Protein AF-A0A1H7RNA9-F1 (afdb_monomer)

Secondary structure (DSSP, 8-state):
-----HHHHHHHHT-HHHHHHHHHHHHHHHHHHHHHHHHHHHHHHHHHTEEEETTTEEEE-HHHIIIIITTS---

Structure (mmC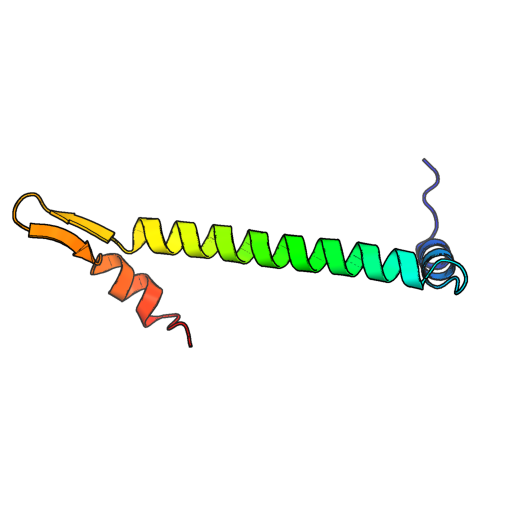IF, N/CA/C/O backbone):
data_AF-A0A1H7RNA9-F1
#
_entry.id   AF-A0A1H7RNA9-F1
#
loop_
_atom_site.group_PDB
_atom_site.id
_atom_site.type_symbol
_atom_site.label_atom_id
_atom_site.label_alt_id
_atom_site.label_comp_id
_atom_site.label_asym_id
_atom_site.label_entity_id
_atom_site.label_seq_id
_atom_site.pdbx_PDB_ins_code
_atom_site.Cartn_x
_atom_site.Cartn_y
_atom_site.Cartn_z
_atom_site.occupancy
_atom_site.B_iso_or_equiv
_atom_site.auth_seq_id
_atom_site.auth_comp_id
_atom_site.auth_asym_id
_atom_site.auth_atom_id
_atom_site.pdbx_PDB_model_num
ATOM 1 N N . MET A 1 1 ? -9.113 -10.693 -32.067 1.00 44.78 1 MET A N 1
ATOM 2 C CA . MET A 1 1 ? -8.059 -10.135 -31.194 1.00 44.78 1 MET A CA 1
ATOM 3 C C . MET A 1 1 ? -6.866 -11.056 -31.337 1.00 44.78 1 MET A C 1
ATOM 5 O O . MET A 1 1 ? -7.023 -12.236 -31.062 1.00 44.78 1 MET A O 1
ATOM 9 N N . SER A 1 2 ? -5.760 -10.569 -31.903 1.00 53.84 2 SER A N 1
ATOM 10 C CA . SER A 1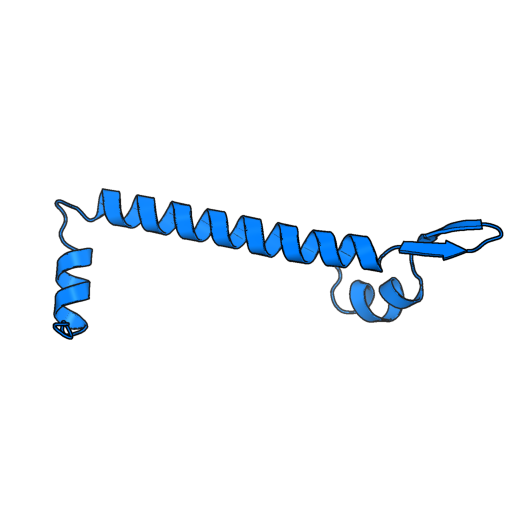 2 ? -4.538 -11.364 -32.069 1.00 53.84 2 SER A CA 1
ATOM 11 C C . SER A 1 2 ? -4.036 -11.766 -30.686 1.00 53.84 2 SER A C 1
ATOM 13 O O . SER A 1 2 ? -3.751 -10.888 -29.874 1.00 53.84 2 SER A O 1
ATOM 15 N N . SER A 1 3 ? -3.999 -13.064 -30.389 1.00 62.47 3 SER A N 1
ATOM 16 C CA . SER A 1 3 ? -3.296 -13.587 -29.222 1.00 62.47 3 SER A CA 1
ATOM 17 C C . SER A 1 3 ? -1.803 -13.473 -29.514 1.00 62.47 3 SER A C 1
ATOM 19 O O . SER A 1 3 ? -1.222 -14.386 -30.094 1.00 62.47 3 SER A O 1
ATOM 21 N N . GLU A 1 4 ? -1.211 -12.315 -29.217 1.00 70.88 4 GLU A N 1
ATOM 22 C CA . GLU A 1 4 ? 0.243 -12.167 -29.280 1.00 70.88 4 GLU A CA 1
ATOM 23 C C . GLU A 1 4 ? 0.880 -13.243 -28.400 1.00 70.88 4 GLU A C 1
ATOM 25 O O . GLU A 1 4 ? 0.458 -13.450 -27.255 1.00 70.88 4 GLU A O 1
ATOM 30 N N . GLU A 1 5 ? 1.860 -13.964 -28.946 1.00 82.31 5 GLU A N 1
ATOM 31 C CA . GLU A 1 5 ? 2.589 -14.943 -28.156 1.00 82.31 5 GLU A CA 1
ATOM 32 C C . GLU A 1 5 ? 3.293 -14.222 -26.996 1.00 82.31 5 GLU A C 1
ATOM 34 O O . GLU A 1 5 ? 3.826 -13.124 -27.188 1.00 82.31 5 GLU A O 1
ATOM 39 N N . PRO A 1 6 ? 3.335 -14.810 -25.784 1.00 81.56 6 PRO A N 1
ATOM 40 C CA . PRO A 1 6 ? 3.936 -14.164 -24.616 1.00 81.56 6 PRO A CA 1
ATOM 41 C C . PRO A 1 6 ? 5.351 -13.632 -24.877 1.00 81.56 6 PRO A C 1
ATOM 43 O O . PRO A 1 6 ? 5.725 -12.582 -24.360 1.00 81.56 6 PRO A O 1
ATOM 46 N N . HIS A 1 7 ? 6.119 -14.333 -25.712 1.00 84.56 7 HIS A N 1
ATOM 47 C CA . HIS A 1 7 ? 7.453 -13.934 -26.147 1.00 84.56 7 HIS A CA 1
ATOM 48 C C . HIS A 1 7 ? 7.478 -12.548 -26.817 1.00 84.56 7 HIS A C 1
ATOM 50 O O . HIS A 1 7 ? 8.303 -11.701 -26.465 1.00 84.56 7 HIS A O 1
ATOM 56 N N . ASP A 1 8 ? 6.541 -12.279 -27.722 1.00 87.19 8 ASP A N 1
ATOM 57 C CA . ASP A 1 8 ? 6.503 -11.038 -28.497 1.00 87.19 8 ASP A CA 1
ATOM 58 C C . ASP A 1 8 ? 6.052 -9.851 -27.638 1.00 87.19 8 ASP A C 1
ATOM 60 O O . ASP A 1 8 ? 6.564 -8.735 -27.777 1.00 87.19 8 ASP A O 1
ATOM 64 N N . VAL A 1 9 ? 5.168 -10.103 -26.666 1.00 85.12 9 VAL A N 1
ATOM 65 C CA . VAL A 1 9 ? 4.775 -9.117 -25.647 1.00 85.12 9 VAL A CA 1
ATOM 66 C C . VAL A 1 9 ? 5.984 -8.701 -24.808 1.00 85.12 9 VAL A C 1
ATOM 68 O O . VAL A 1 9 ? 6.211 -7.505 -24.592 1.00 85.12 9 VAL A O 1
ATOM 71 N N . TRP A 1 10 ? 6.791 -9.671 -24.367 1.00 84.06 10 TRP A N 1
ATOM 72 C CA . TRP A 1 10 ? 8.004 -9.405 -23.593 1.00 84.06 10 TRP A CA 1
ATOM 73 C C . TRP A 1 10 ? 9.055 -8.650 -24.406 1.00 84.06 10 TRP A C 1
ATOM 75 O O . TRP A 1 10 ? 9.596 -7.659 -23.910 1.00 84.06 10 TRP A O 1
ATOM 85 N N . LEU A 1 11 ? 9.299 -9.033 -25.662 1.00 84.62 11 LEU A N 1
ATOM 86 C CA . LEU A 1 11 ? 10.213 -8.304 -26.549 1.00 84.62 11 LEU A CA 1
ATOM 87 C C . LEU A 1 11 ? 9.768 -6.854 -26.763 1.00 84.62 11 LEU A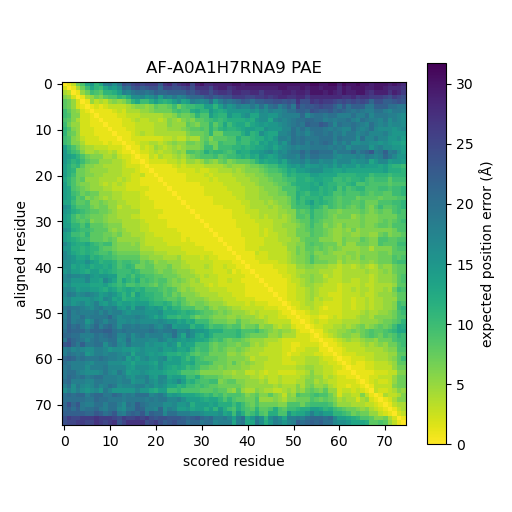 C 1
ATOM 89 O O . LEU A 1 11 ? 10.573 -5.925 -26.658 1.00 84.62 11 LEU A O 1
ATOM 93 N N . ASN A 1 12 ? 8.473 -6.639 -26.990 1.00 85.19 12 ASN A N 1
ATOM 94 C CA . ASN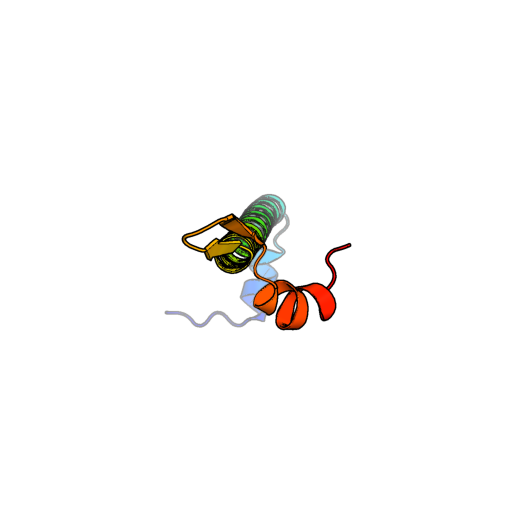 A 1 12 ? 7.917 -5.300 -27.118 1.00 85.19 12 ASN A CA 1
ATOM 95 C C . ASN A 1 12 ? 8.055 -4.503 -25.820 1.00 85.19 12 ASN A C 1
ATOM 97 O O . ASN A 1 12 ? 8.358 -3.306 -25.861 1.00 85.19 12 ASN A O 1
ATOM 101 N N . PHE A 1 13 ? 7.814 -5.118 -24.662 1.00 81.94 13 PHE A N 1
ATOM 102 C CA . PHE A 1 13 ? 7.976 -4.471 -23.362 1.00 81.94 13 PHE A CA 1
ATOM 103 C C . PHE A 1 13 ? 9.427 -4.043 -23.105 1.00 81.94 13 PHE A C 1
ATOM 105 O O . PHE A 1 13 ? 9.657 -2.898 -22.711 1.00 81.94 13 PHE A O 1
ATOM 112 N N . LEU A 1 14 ? 10.385 -4.923 -23.401 1.00 84.19 14 LEU A N 1
ATOM 113 C CA . LEU A 1 14 ? 11.821 -4.705 -23.209 1.00 84.19 14 LEU A CA 1
ATOM 114 C C . LEU A 1 14 ? 12.462 -3.812 -24.279 1.00 84.19 14 LEU A C 1
ATOM 116 O O . LEU A 1 14 ? 13.651 -3.514 -24.184 1.00 84.19 14 LEU A O 1
ATOM 120 N N . ASN A 1 15 ? 11.701 -3.349 -25.277 1.00 89.06 15 ASN A N 1
ATOM 121 C CA . ASN A 1 15 ? 12.209 -2.422 -26.282 1.00 89.06 15 ASN A CA 1
ATOM 122 C C . ASN A 1 15 ? 12.775 -1.156 -25.600 1.00 89.06 15 ASN A C 1
ATOM 124 O O . ASN A 1 15 ? 12.003 -0.374 -25.028 1.00 89.06 15 ASN A O 1
ATOM 128 N N . PRO A 1 16 ? 14.091 -0.895 -25.705 1.00 83.06 16 PRO A N 1
ATOM 129 C CA . PRO A 1 16 ? 14.760 0.167 -24.957 1.00 83.06 16 PRO A CA 1
ATOM 130 C C . PRO A 1 16 ? 14.229 1.568 -25.285 1.00 83.06 16 PRO A C 1
ATOM 132 O O . PRO A 1 16 ? 14.262 2.444 -24.423 1.00 83.06 16 PRO A O 1
ATOM 135 N N . LEU A 1 17 ? 13.670 1.775 -26.484 1.00 86.94 17 LEU A N 1
ATOM 136 C CA . LEU A 1 17 ? 13.082 3.056 -26.892 1.00 86.94 17 LEU A CA 1
ATOM 137 C C . LEU A 1 17 ? 11.855 3.436 -26.047 1.00 86.94 17 LEU A C 1
ATOM 139 O O . LEU A 1 17 ? 11.599 4.618 -25.828 1.00 86.94 17 LEU A O 1
ATOM 143 N N . GLY A 1 18 ? 11.099 2.444 -25.565 1.00 85.75 18 GLY A N 1
ATOM 144 C CA . GLY A 1 18 ? 9.865 2.646 -24.797 1.00 85.75 18 GLY A CA 1
ATOM 145 C C . GLY A 1 18 ? 9.907 2.110 -23.364 1.00 85.75 18 GLY A C 1
ATOM 146 O O . GLY A 1 18 ? 9.014 2.423 -22.574 1.00 85.75 18 GLY A O 1
ATOM 147 N N . MET A 1 19 ? 10.926 1.323 -23.009 1.00 88.81 19 MET A N 1
ATOM 148 C CA . MET A 1 19 ? 10.999 0.590 -21.743 1.00 88.81 19 MET A CA 1
ATOM 149 C C . MET A 1 19 ? 10.903 1.516 -20.530 1.00 88.81 19 MET A C 1
ATOM 151 O O . MET A 1 19 ? 10.131 1.238 -19.618 1.00 88.81 19 MET A O 1
ATOM 155 N N . LYS A 1 20 ? 11.593 2.667 -20.539 1.00 88.69 20 LYS A N 1
ATOM 156 C CA . LYS A 1 20 ? 11.525 3.639 -19.433 1.00 88.69 20 LYS A CA 1
ATOM 157 C C . LYS A 1 20 ? 10.091 4.102 -19.164 1.00 88.69 20 LYS A C 1
ATOM 159 O O . LYS A 1 20 ? 9.643 4.064 -18.026 1.00 88.69 20 LYS A O 1
ATOM 164 N N . GLN A 1 21 ? 9.355 4.496 -20.204 1.00 89.88 21 GLN A N 1
ATOM 165 C CA . GLN A 1 21 ? 7.966 4.944 -20.053 1.00 89.88 21 GLN A CA 1
ATOM 166 C C . GLN A 1 21 ? 7.049 3.813 -19.577 1.00 89.88 21 GLN A C 1
ATOM 168 O O . GLN A 1 21 ? 6.165 4.049 -18.754 1.00 89.88 21 GLN A O 1
ATOM 173 N N . LYS A 1 22 ? 7.255 2.588 -20.075 1.00 88.69 22 LYS A N 1
ATOM 174 C CA . LYS A 1 22 ? 6.489 1.408 -19.652 1.00 88.69 22 LYS A CA 1
ATOM 175 C C . LYS A 1 22 ? 6.746 1.071 -18.183 1.00 88.69 22 LYS A C 1
ATOM 177 O O . LYS A 1 22 ? 5.786 0.867 -17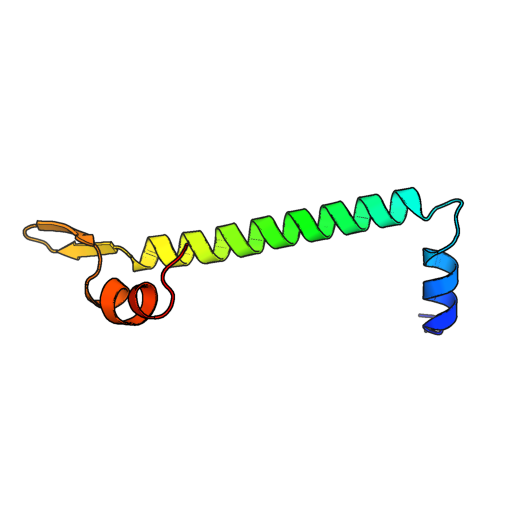.447 1.00 88.69 22 LYS A O 1
ATOM 182 N N . LEU A 1 23 ? 8.004 1.109 -17.746 1.00 90.88 23 LEU A N 1
ATOM 183 C CA . LEU A 1 23 ? 8.385 0.913 -16.347 1.00 90.88 23 LEU A CA 1
ATOM 184 C C . LEU A 1 23 ? 7.805 2.000 -15.442 1.00 90.88 23 LEU A C 1
ATOM 186 O O . LEU A 1 23 ? 7.243 1.668 -14.409 1.00 90.88 23 LEU A O 1
ATOM 190 N N . THR A 1 24 ? 7.854 3.275 -15.843 1.00 92.56 24 THR A N 1
ATOM 191 C CA . THR A 1 24 ? 7.239 4.367 -15.067 1.00 92.56 24 THR A CA 1
ATOM 192 C C . THR A 1 24 ? 5.724 4.197 -14.925 1.00 92.56 24 THR A C 1
ATOM 194 O O . THR A 1 24 ? 5.165 4.451 -13.860 1.00 92.56 24 THR A O 1
ATOM 197 N N . LYS A 1 25 ? 5.034 3.750 -15.981 1.00 91.75 25 LYS A N 1
ATOM 198 C CA . LYS A 1 25 ? 3.594 3.458 -15.907 1.00 91.75 25 LYS A CA 1
ATOM 199 C C . LYS A 1 25 ? 3.307 2.279 -14.979 1.00 91.75 25 LYS A C 1
ATOM 201 O O . LYS A 1 25 ? 2.403 2.372 -14.156 1.00 91.75 25 LYS A O 1
ATOM 206 N N . ALA A 1 26 ? 4.085 1.202 -15.094 1.00 92.38 26 ALA A N 1
ATOM 207 C CA . ALA A 1 26 ? 3.953 0.034 -14.231 1.00 92.38 26 ALA A CA 1
ATOM 208 C C . ALA A 1 26 ? 4.207 0.391 -12.759 1.00 92.38 26 ALA A C 1
ATOM 210 O O . ALA A 1 26 ? 3.409 0.022 -11.906 1.00 92.38 26 ALA A O 1
ATOM 211 N N . SER A 1 27 ? 5.249 1.175 -12.463 1.00 95.62 27 SER A N 1
ATOM 212 C CA . SER A 1 27 ? 5.548 1.602 -11.094 1.00 95.62 27 SER A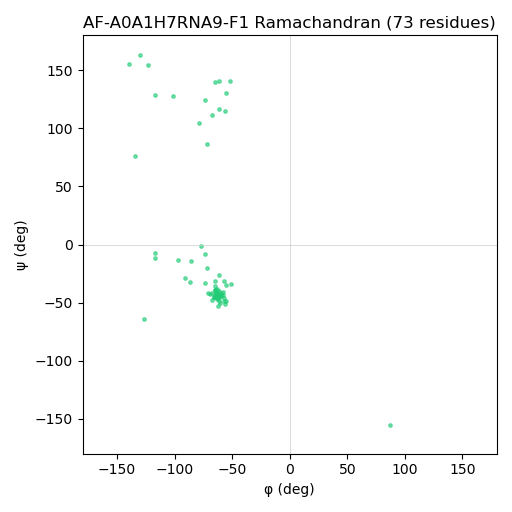 CA 1
ATOM 213 C C . SER A 1 27 ? 4.443 2.475 -10.508 1.00 95.62 27 SER A C 1
ATOM 215 O O . SER A 1 27 ? 4.096 2.307 -9.348 1.00 95.62 27 SER A O 1
ATOM 217 N N . LEU A 1 28 ? 3.864 3.384 -11.304 1.00 96.00 28 LEU A N 1
ATOM 218 C CA . LEU A 1 28 ? 2.751 4.216 -10.846 1.00 96.00 28 LEU A CA 1
ATOM 219 C C . LEU A 1 28 ? 1.513 3.370 -10.531 1.00 96.00 28 LEU A C 1
ATOM 221 O O . LEU A 1 28 ? 0.852 3.606 -9.526 1.00 96.00 28 LEU A O 1
ATOM 225 N N . PHE A 1 29 ? 1.213 2.385 -11.380 1.00 96.00 29 PHE A N 1
ATOM 226 C CA . PHE A 1 29 ? 0.106 1.464 -11.146 1.00 96.00 29 PHE A CA 1
ATOM 227 C C . PHE A 1 29 ? 0.316 0.635 -9.875 1.00 96.00 29 PHE A C 1
ATOM 229 O O . PHE A 1 29 ? -0.597 0.547 -9.063 1.00 96.00 29 PHE A O 1
ATOM 236 N N . ILE A 1 30 ? 1.513 0.070 -9.688 1.00 96.19 30 ILE A N 1
ATOM 237 C CA . ILE A 1 30 ? 1.854 -0.719 -8.497 1.00 96.19 30 ILE A CA 1
ATOM 238 C C . ILE A 1 30 ? 1.724 0.142 -7.241 1.00 96.19 30 ILE A C 1
ATOM 240 O O . ILE A 1 30 ? 0.993 -0.237 -6.335 1.00 96.19 30 ILE A O 1
ATOM 244 N N . ALA A 1 31 ? 2.328 1.332 -7.229 1.00 96.50 31 ALA A N 1
ATOM 245 C CA . ALA A 1 31 ? 2.248 2.235 -6.084 1.00 96.50 31 ALA A CA 1
ATOM 246 C C . ALA A 1 31 ? 0.797 2.630 -5.760 1.00 96.50 31 ALA A C 1
ATOM 248 O O . ALA A 1 31 ? 0.392 2.606 -4.604 1.00 96.50 31 ALA A O 1
ATOM 249 N N . ALA A 1 32 ? -0.013 2.952 -6.774 1.00 95.31 32 ALA A N 1
ATOM 250 C CA . ALA A 1 32 ? -1.424 3.274 -6.570 1.00 95.31 32 ALA A CA 1
ATOM 251 C C . ALA A 1 32 ? -2.225 2.079 -6.029 1.00 95.31 32 ALA A C 1
ATOM 253 O O . ALA A 1 32 ? -3.096 2.262 -5.181 1.00 95.31 32 ALA A O 1
ATOM 254 N N . TYR A 1 33 ? -1.938 0.869 -6.513 1.00 95.12 33 TYR A N 1
ATOM 255 C CA . TYR A 1 33 ? -2.572 -0.351 -6.025 1.00 95.12 33 TYR A CA 1
ATOM 256 C C . TYR A 1 33 ? -2.194 -0.643 -4.570 1.00 95.12 33 TYR A C 1
ATOM 258 O O . TYR A 1 33 ? -3.082 -0.929 -3.775 1.00 95.12 33 TYR A O 1
ATOM 266 N N . GLU A 1 34 ? -0.913 -0.530 -4.216 1.00 94.25 34 GLU A N 1
ATOM 267 C CA . GLU A 1 34 ? -0.430 -0.720 -2.844 1.00 94.25 34 GLU A CA 1
ATOM 268 C C . GLU A 1 34 ? -1.067 0.301 -1.898 1.00 94.25 34 GLU A C 1
ATOM 270 O O . GLU A 1 34 ? -1.691 -0.091 -0.919 1.00 94.25 34 GLU A O 1
ATOM 275 N N . MET A 1 35 ? -1.059 1.590 -2.260 1.00 93.88 35 MET A N 1
ATOM 276 C CA . MET A 1 35 ? -1.731 2.634 -1.476 1.00 93.88 35 MET A CA 1
ATOM 277 C C . MET A 1 35 ? -3.229 2.364 -1.295 1.00 93.88 35 MET A C 1
ATOM 279 O O . MET A 1 35 ? -3.780 2.608 -0.225 1.00 93.88 35 MET A O 1
ATOM 283 N N . PHE A 1 36 ? -3.908 1.885 -2.340 1.00 92.12 36 PHE A N 1
ATOM 284 C CA . PHE A 1 36 ? -5.330 1.562 -2.265 1.00 92.12 36 PHE A CA 1
ATOM 285 C C . PHE A 1 36 ? -5.600 0.334 -1.389 1.00 92.12 36 PHE A C 1
ATOM 287 O O . PHE A 1 36 ? -6.566 0.328 -0.621 1.00 92.12 36 PHE A O 1
ATOM 294 N N . ALA A 1 37 ? -4.776 -0.706 -1.517 1.00 90.44 37 ALA A N 1
ATOM 295 C CA . ALA A 1 37 ? -4.878 -1.909 -0.706 1.00 90.44 37 ALA A CA 1
ATOM 296 C C . ALA A 1 37 ? -4.653 -1.579 0.774 1.00 90.44 37 ALA A C 1
ATOM 298 O O . ALA A 1 37 ? -5.468 -1.981 1.607 1.00 90.44 37 ALA A O 1
ATOM 299 N N . ASP A 1 38 ? -3.629 -0.780 1.074 1.00 90.19 38 ASP A N 1
ATOM 300 C CA . ASP A 1 38 ? -3.320 -0.320 2.424 1.00 90.19 38 ASP A CA 1
ATOM 301 C C . ASP A 1 38 ? -4.469 0.522 2.997 1.00 90.19 38 ASP A C 1
ATOM 303 O O . ASP A 1 38 ? -5.012 0.154 4.038 1.00 90.19 38 ASP A O 1
ATOM 307 N N . ASP A 1 39 ? -4.944 1.561 2.293 1.00 92.75 39 ASP A N 1
ATOM 308 C CA . ASP A 1 39 ? -6.061 2.401 2.774 1.00 92.75 39 ASP A CA 1
ATOM 309 C C . ASP A 1 39 ? -7.345 1.587 2.990 1.00 92.75 39 ASP A C 1
ATOM 311 O O . ASP A 1 39 ? -8.038 1.751 3.997 1.00 92.75 39 ASP A O 1
ATOM 315 N N . THR A 1 40 ? -7.661 0.664 2.077 1.00 91.19 40 THR A N 1
ATOM 316 C CA . THR A 1 40 ? -8.858 -0.179 2.198 1.00 91.19 40 THR A CA 1
ATOM 317 C C . THR A 1 40 ? -8.774 -1.074 3.432 1.00 91.19 40 THR A C 1
ATOM 319 O O . THR A 1 40 ? -9.743 -1.180 4.192 1.00 91.19 40 THR A O 1
ATOM 322 N N . VAL A 1 41 ? -7.624 -1.715 3.649 1.00 87.69 41 VAL A N 1
ATOM 323 C CA . VAL A 1 41 ? -7.410 -2.595 4.800 1.00 87.69 41 VAL A CA 1
ATOM 324 C C . VAL A 1 41 ? -7.398 -1.788 6.095 1.00 87.69 41 VAL A C 1
ATOM 326 O O . VAL A 1 41 ? -8.109 -2.150 7.033 1.00 87.69 41 VAL A O 1
ATOM 329 N N . GLU A 1 42 ? -6.658 -0.683 6.159 1.00 86.81 42 GLU A N 1
ATOM 330 C CA . GLU A 1 42 ? -6.575 0.172 7.345 1.00 86.81 42 GLU A CA 1
ATOM 331 C C . GLU A 1 42 ? -7.930 0.766 7.723 1.00 86.81 42 GLU A C 1
ATOM 333 O O . GLU A 1 42 ? -8.310 0.743 8.896 1.00 86.81 42 GLU A O 1
ATOM 338 N N . ARG A 1 43 ? -8.717 1.218 6.743 1.00 88.38 43 ARG A N 1
ATOM 339 C CA . ARG A 1 43 ? -10.064 1.743 6.981 1.00 88.38 43 ARG A CA 1
ATOM 340 C C . ARG A 1 43 ? -11.000 0.682 7.551 1.00 88.38 43 ARG A C 1
ATOM 342 O O . ARG A 1 43 ? -11.759 0.976 8.476 1.00 88.38 43 ARG A O 1
ATOM 349 N N . LEU A 1 44 ? -10.955 -0.544 7.029 1.00 87.62 44 LEU A N 1
ATOM 350 C CA . LEU A 1 44 ? -11.738 -1.655 7.577 1.00 87.62 44 LEU A CA 1
ATOM 351 C C . LEU A 1 44 ? -11.285 -1.995 9.000 1.00 87.62 44 LEU A C 1
ATOM 353 O O . LEU A 1 44 ? -12.126 -2.130 9.889 1.00 87.62 44 LEU A O 1
ATOM 357 N N . LYS A 1 45 ? -9.970 -2.071 9.236 1.00 87.12 45 LYS A N 1
ATOM 358 C CA . LYS A 1 45 ? -9.396 -2.283 10.571 1.00 87.12 45 LYS A CA 1
ATOM 359 C C . LYS A 1 45 ? -9.887 -1.212 11.554 1.00 87.12 45 LYS A C 1
ATOM 361 O O . LYS A 1 45 ? -10.390 -1.566 12.615 1.00 87.12 45 LYS A O 1
ATOM 366 N N . ALA A 1 46 ? -9.829 0.065 11.176 1.00 86.25 46 ALA A N 1
ATOM 367 C CA . ALA A 1 46 ? -10.284 1.190 11.996 1.00 86.25 46 ALA A CA 1
ATOM 368 C C . ALA A 1 46 ? -11.793 1.151 12.291 1.00 86.25 46 ALA A C 1
ATOM 370 O O . ALA A 1 46 ? -12.228 1.471 13.398 1.00 86.25 46 ALA A O 1
ATOM 371 N N . PHE A 1 47 ? -12.606 0.736 11.316 1.00 87.38 47 PHE A N 1
ATOM 372 C CA . PHE A 1 47 ? -14.048 0.594 11.510 1.00 87.38 47 PHE A CA 1
ATOM 373 C C . PHE A 1 47 ? -14.377 -0.471 12.565 1.00 87.38 47 PHE A C 1
ATOM 375 O O . PHE A 1 47 ? -15.204 -0.236 13.442 1.00 87.38 47 PHE A O 1
ATOM 382 N N . PHE A 1 48 ? -13.711 -1.628 12.515 1.00 89.12 48 PHE A N 1
ATOM 383 C CA . PHE A 1 48 ? -13.970 -2.734 13.444 1.00 89.12 48 PHE A CA 1
ATOM 384 C C . PHE A 1 48 ? -13.203 -2.640 14.769 1.00 89.12 48 PHE A C 1
ATOM 386 O O . PHE A 1 48 ? -13.552 -3.342 15.722 1.00 89.12 48 PHE A O 1
ATOM 393 N N . SER A 1 49 ? -12.184 -1.782 14.859 1.00 90.38 49 SER A N 1
ATOM 394 C CA . SER A 1 49 ? -11.393 -1.605 16.079 1.00 90.38 49 SER A CA 1
ATOM 395 C C . SER A 1 49 ? -12.124 -0.838 17.175 1.00 90.38 49 SER A C 1
ATOM 397 O O . SER A 1 49 ? -11.626 -0.781 18.297 1.00 90.38 49 SER A O 1
ATOM 399 N N . THR A 1 50 ? -13.297 -0.271 16.888 1.00 91.81 50 THR A N 1
ATOM 400 C CA . THR A 1 50 ? -14.110 0.454 17.869 1.00 91.81 50 THR A CA 1
ATOM 401 C C . THR A 1 50 ? -15.516 -0.130 17.984 1.00 91.81 50 THR A C 1
ATOM 403 O O . THR A 1 50 ? -16.026 -0.774 17.070 1.00 91.81 50 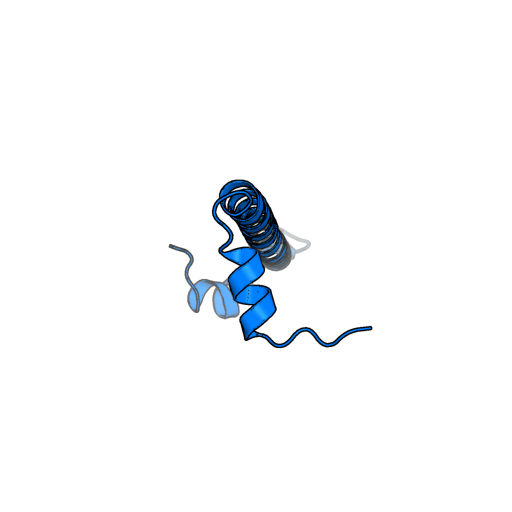THR A O 1
ATOM 406 N N . THR A 1 51 ? -16.137 0.058 19.142 1.00 91.50 51 THR A N 1
ATOM 407 C CA . THR A 1 51 ? -17.520 -0.330 19.426 1.00 91.50 51 THR A CA 1
ATOM 408 C C . THR A 1 51 ? -18.201 0.763 20.241 1.00 91.50 51 THR A C 1
ATOM 410 O O . THR A 1 51 ? -17.533 1.538 20.924 1.00 91.50 51 THR A O 1
ATOM 413 N N . TRP A 1 52 ? -19.527 0.845 20.171 1.00 90.94 52 TRP A N 1
ATOM 414 C CA . TRP A 1 52 ? -20.309 1.793 20.962 1.00 90.94 52 TRP A CA 1
ATOM 415 C C . TRP A 1 52 ? -20.952 1.099 22.166 1.00 90.94 52 TRP A C 1
ATOM 417 O O . TRP A 1 52 ? -21.673 0.113 22.003 1.00 90.94 52 TRP A O 1
ATOM 427 N N . GLU A 1 53 ? -20.739 1.651 23.361 1.00 90.88 53 GLU A N 1
ATOM 428 C CA . GLU A 1 53 ? -21.427 1.270 24.597 1.00 90.88 53 GLU A CA 1
ATOM 429 C C . GLU A 1 53 ? -22.231 2.461 25.128 1.00 90.88 53 GLU A C 1
ATOM 431 O O . GLU A 1 53 ? -21.691 3.551 25.304 1.00 90.88 53 GLU A O 1
ATOM 436 N N . ALA A 1 54 ? -23.518 2.262 25.430 1.00 90.50 54 ALA A N 1
ATOM 437 C CA . ALA A 1 54 ? -24.416 3.351 25.832 1.00 90.50 54 ALA A CA 1
ATOM 438 C C . ALA A 1 54 ? -23.938 4.135 27.072 1.00 90.50 54 ALA A C 1
ATOM 440 O O . ALA A 1 54 ? -24.195 5.331 27.170 1.00 90.50 54 ALA A O 1
ATOM 441 N N . GLU A 1 55 ? -23.236 3.477 28.000 1.00 92.50 55 GLU A N 1
ATOM 442 C CA . GLU A 1 55 ? -22.737 4.092 29.238 1.00 92.50 55 GLU A CA 1
ATOM 443 C C . GLU A 1 55 ? -21.372 4.771 29.081 1.00 92.50 55 GLU A C 1
ATOM 445 O O . GLU A 1 55 ? -21.090 5.751 29.767 1.00 92.50 55 GLU A O 1
ATOM 450 N N . LYS A 1 56 ? -20.509 4.250 28.203 1.00 89.81 56 LYS A N 1
ATOM 451 C CA . LYS A 1 56 ? -19.090 4.646 28.145 1.00 89.81 56 LYS A CA 1
ATOM 452 C C . LYS A 1 56 ? -18.668 5.306 26.844 1.00 89.81 56 LYS A C 1
ATOM 454 O O . LYS A 1 56 ? -17.544 5.793 26.721 1.00 89.81 56 LYS A O 1
ATOM 459 N N . GLY A 1 57 ? -19.554 5.312 25.869 1.00 91.75 57 GLY A N 1
ATOM 460 C CA . GLY A 1 57 ? -19.311 5.914 24.590 1.00 91.75 57 GLY A CA 1
ATOM 461 C C . GLY A 1 57 ? -18.621 4.998 23.577 1.00 91.75 57 GLY A C 1
ATOM 462 O O . GLY A 1 57 ? -18.725 3.774 23.646 1.00 91.75 57 GLY A O 1
ATOM 463 N N . TRP A 1 58 ? -17.925 5.604 22.608 1.00 90.62 58 TRP A N 1
ATOM 464 C CA . TRP A 1 58 ? -17.104 4.878 21.640 1.00 90.62 58 TRP A CA 1
ATOM 465 C C . TRP A 1 58 ? -15.851 4.401 22.362 1.00 90.62 58 TRP A C 1
ATOM 467 O O . TRP A 1 58 ? -15.137 5.202 22.964 1.00 90.62 58 TRP A O 1
ATOM 477 N N . GLN A 1 59 ? -15.607 3.100 22.320 1.00 91.81 59 GLN A N 1
ATOM 478 C CA . GLN A 1 59 ? -14.507 2.434 23.009 1.00 91.81 59 GLN A CA 1
ATOM 479 C C . GLN A 1 59 ? -13.756 1.543 22.019 1.00 91.81 59 GLN A C 1
ATOM 481 O O . GLN A 1 59 ? -14.279 1.212 20.952 1.00 91.81 59 GLN A O 1
ATOM 486 N N . GLU A 1 60 ? -12.539 1.124 22.365 1.00 88.44 60 GLU A N 1
ATOM 487 C CA . GLU A 1 60 ? -11.870 0.068 21.607 1.00 88.44 60 GLU A CA 1
ATOM 488 C C . GLU A 1 60 ? -12.628 -1.260 21.743 1.00 88.44 60 GLU A C 1
ATOM 490 O O . GLU A 1 60 ? -13.104 -1.632 22.813 1.00 88.44 60 GLU A O 1
ATOM 495 N N . SER A 1 61 ? -12.732 -1.998 20.643 1.00 88.88 61 SER A N 1
ATOM 496 C CA . SER A 1 61 ? -13.407 -3.292 20.610 1.00 88.88 61 SER A CA 1
ATOM 497 C C . SER A 1 61 ? -12.504 -4.387 21.186 1.00 88.88 61 SER A C 1
ATOM 499 O O . SER A 1 61 ? -11.601 -4.874 20.505 1.00 88.88 61 SER A O 1
ATOM 501 N N . GLU A 1 62 ? -12.769 -4.847 22.414 1.00 88.25 62 GLU A N 1
ATOM 502 C CA . GLU A 1 62 ? -12.041 -5.977 23.032 1.00 88.25 62 GLU A CA 1
ATOM 503 C C . GLU A 1 62 ? -12.080 -7.246 22.160 1.00 88.25 62 GLU A C 1
ATOM 505 O O . GLU A 1 62 ? -11.109 -8.007 22.066 1.00 88.25 62 GLU A O 1
ATOM 510 N N . ARG A 1 63 ? -13.199 -7.460 21.457 1.00 85.94 63 ARG A N 1
ATOM 511 C CA . ARG A 1 63 ? -13.359 -8.571 20.513 1.00 85.94 63 ARG A CA 1
ATOM 512 C C . ARG A 1 63 ? -12.409 -8.445 19.322 1.00 85.94 63 ARG A C 1
ATOM 514 O O . ARG A 1 63 ? -11.884 -9.457 18.863 1.00 85.94 63 ARG A O 1
ATOM 521 N N . TYR A 1 64 ? -12.199 -7.237 18.812 1.00 85.06 64 TYR A N 1
ATOM 522 C CA . TYR A 1 64 ? -11.247 -6.991 17.732 1.00 85.06 64 TYR A CA 1
ATOM 523 C C . TYR A 1 64 ? -9.799 -7.135 18.220 1.00 85.06 64 TYR A C 1
ATOM 525 O O . TYR A 1 64 ? -8.987 -7.777 17.555 1.00 85.06 64 TYR A O 1
ATOM 533 N N . GLN A 1 65 ? -9.487 -6.617 19.413 1.00 84.19 65 GLN A N 1
ATOM 534 C CA . GLN A 1 65 ? -8.164 -6.758 20.031 1.00 84.19 65 GLN A CA 1
ATOM 535 C C . GLN A 1 65 ? -7.769 -8.239 20.175 1.00 84.19 65 GLN A C 1
ATOM 537 O O . GLN A 1 65 ? -6.714 -8.657 19.700 1.00 84.19 65 GLN A O 1
ATOM 542 N N . SER A 1 66 ? -8.657 -9.053 20.754 1.00 86.94 66 SER A N 1
ATOM 543 C CA . SER A 1 66 ? -8.411 -10.480 21.010 1.00 86.94 66 SER A CA 1
ATOM 544 C C . SER A 1 66 ? -8.310 -11.340 19.749 1.00 86.94 66 SER A C 1
ATOM 546 O O . SER A 1 66 ? -7.440 -12.205 19.684 1.00 86.94 66 SER A O 1
ATOM 548 N N . ASN A 1 67 ? -9.176 -11.117 18.757 1.00 84.75 67 ASN A N 1
ATOM 549 C CA . ASN A 1 67 ? -9.291 -12.006 17.594 1.00 84.75 67 ASN A CA 1
ATOM 550 C C . ASN A 1 67 ? -8.517 -11.536 16.360 1.00 84.75 67 ASN A C 1
ATOM 552 O O . ASN A 1 67 ? -8.401 -12.301 15.408 1.00 84.75 67 ASN A O 1
ATOM 556 N N . VAL A 1 68 ? -8.050 -10.286 16.332 1.00 83.69 68 VAL A N 1
ATOM 557 C CA . VAL A 1 68 ? -7.371 -9.714 15.162 1.00 83.69 68 VAL A CA 1
ATOM 558 C C . VAL A 1 68 ? -6.016 -9.144 15.562 1.00 83.69 68 VAL A C 1
ATOM 560 O O . VAL A 1 68 ? -4.990 -9.680 15.150 1.00 83.69 68 VAL A O 1
ATO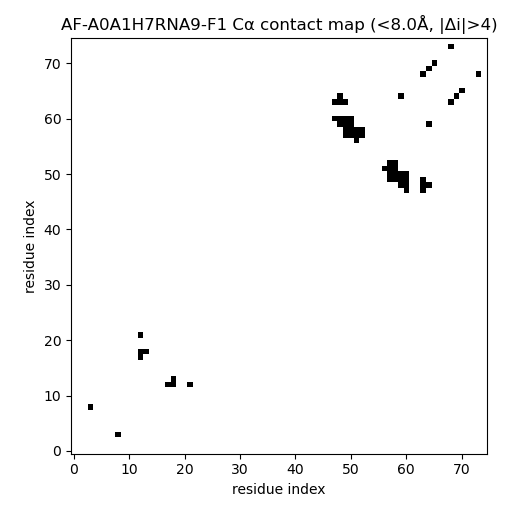M 563 N N . ARG A 1 69 ? -5.980 -8.107 16.409 1.00 76.88 69 ARG A N 1
ATOM 564 C CA . ARG A 1 69 ? -4.726 -7.387 16.707 1.00 76.88 69 ARG A CA 1
ATOM 565 C C . ARG A 1 69 ? -3.689 -8.246 17.436 1.00 76.88 69 ARG A C 1
ATOM 567 O O . ARG A 1 69 ? -2.504 -8.113 17.167 1.00 76.88 69 ARG A O 1
ATOM 574 N N . ASN A 1 70 ? -4.120 -9.141 18.324 1.00 81.12 70 ASN A N 1
ATOM 575 C CA . ASN A 1 70 ? -3.206 -10.042 19.032 1.00 81.12 70 ASN A CA 1
ATOM 576 C C . ASN A 1 70 ? -2.610 -11.143 18.134 1.00 81.12 70 ASN A C 1
ATOM 578 O O . ASN A 1 70 ? -1.596 -11.729 18.503 1.00 81.12 70 ASN A O 1
ATOM 582 N N . LEU A 1 71 ? -3.241 -11.449 16.994 1.00 78.12 71 LEU A N 1
ATOM 583 C CA . LEU A 1 71 ? -2.772 -12.473 16.052 1.00 78.12 71 LEU A CA 1
ATOM 584 C C . LEU A 1 71 ? -1.851 -11.898 14.971 1.00 78.12 71 LEU A C 1
ATOM 586 O O . LEU A 1 71 ? -0.977 -12.607 14.482 1.00 78.12 71 LEU A O 1
ATOM 590 N N . ASP A 1 72 ? -2.045 -10.627 14.621 1.00 72.62 72 ASP A N 1
ATOM 591 C CA . ASP A 1 72 ? -1.224 -9.876 13.671 1.00 72.62 72 ASP A CA 1
ATOM 592 C C . ASP A 1 72 ? -0.903 -8.491 14.263 1.00 72.62 72 ASP A C 1
ATOM 594 O O . ASP A 1 72 ? -1.560 -7.491 13.937 1.00 72.62 72 ASP A O 1
ATOM 598 N N . PRO A 1 73 ? 0.038 -8.428 15.226 1.00 64.94 73 PRO A N 1
ATOM 599 C CA . PRO A 1 73 ? 0.486 -7.163 15.778 1.00 64.94 73 PRO A CA 1
ATOM 600 C C . PRO A 1 73 ? 1.233 -6.405 14.679 1.00 64.94 73 PRO A C 1
ATOM 602 O O . PRO A 1 73 ? 2.312 -6.817 14.258 1.00 64.94 73 PRO A O 1
ATOM 605 N N . LEU A 1 74 ? 0.645 -5.302 14.206 1.00 60.28 74 LEU A N 1
ATOM 606 C CA . LEU A 1 74 ? 1.346 -4.370 13.322 1.00 60.28 74 LEU A CA 1
ATOM 607 C C . LEU A 1 74 ? 2.693 -3.969 13.968 1.00 60.28 74 LEU A C 1
ATOM 609 O O . LEU A 1 74 ? 2.729 -3.810 15.194 1.00 60.28 74 LEU A O 1
ATOM 613 N N . PRO A 1 75 ? 3.774 -3.843 13.175 1.00 53.19 75 PRO A N 1
ATOM 614 C CA . PRO A 1 75 ? 5.097 -3.456 13.665 1.00 53.19 75 PRO A CA 1
ATOM 615 C C . PRO A 1 75 ? 5.133 -2.058 14.297 1.00 53.19 75 PRO A C 1
ATOM 617 O O . PRO A 1 75 ? 4.292 -1.203 13.931 1.00 53.19 75 PRO A O 1
#

Radius of gyration: 22.4 Å; Cα contacts (8 Å, |Δi|>4): 30; chains: 1; bounding box: 39×21×61 Å

Nearest PDB structures (foldseek):
  3glx-assembly1_A-2  TM=3.708E-01  e=2.210E+00  Corynebacterium diphtheriae
  1g3s-assembly1_A  TM=3.280E-01  e=2.210E+00  Corynebacterium diphtheriae
  7oy1-assembly1_A  TM=3.806E-01  e=7.844E+00  Streptomyces peucetius

Organism: NCBI:txid188906

pLDDT: mean 85.64, std 10.07, range [44.78, 96.5]

Foldseek 3Di:
DDPPDPVVVVVVCPPPVCVVVSVVVVVVVVVVVVVVVVCVVVVVLVVQQWDQDPVPGIDGDPVCCVPPCVVPPDD

Sequence (75 aa):
MSSEEPHDVWLNFLNPLGMKQKLTKASLFIAAYEMFADDTVERLKAFFSTTWEAEKGWQESERYQSNVRNLDPLP

Mean predicted aligned error: 9.56 Å

Solvent-accessible surface area (backbone atoms only — not comparable t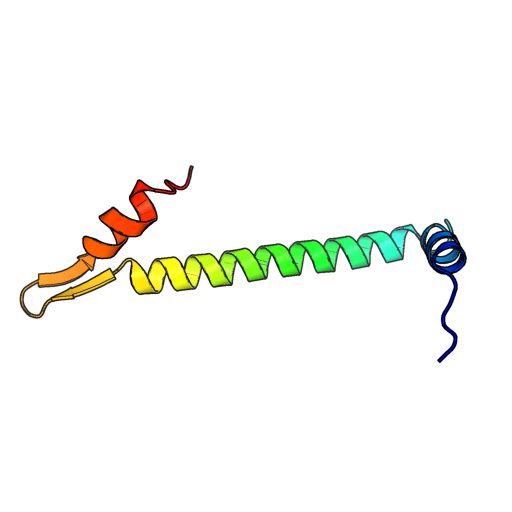o full-atom values): 4443 Å² total; per-residue (Å²): 130,86,80,70,53,72,68,57,55,50,54,60,53,63,32,76,92,50,25,67,62,52,49,54,52,52,51,51,52,51,53,54,48,50,54,48,52,50,52,55,51,50,51,52,50,58,62,53,41,41,40,81,41,98,90,77,39,79,39,75,23,66,69,35,44,67,72,43,43,71,78,57,67,79,132